Protein AF-A0A842LGU6-F1 (afdb_monomer_lite)

Radius of gyration: 19.56 Å; chains: 1; bounding box: 52×33×49 Å

pLDDT: mean 95.0, std 6.04, range [55.81, 98.81]

Foldseek 3Di:
DDPVVCVVPDDWPFPAAAEADCDPTFFPQQVCLQQQQQLVLLCVLQVVVQPSVQSSVLSCCCQPPDPNHPPQPLVSSLCCQPPRQVPDPSCVVVVPRGDDLPLSNVCCVPVVPQSDLVSLVVQLVVPPDPSSNVSSVSVSVSVVSSVVRCVVPVPDTGTPPCPVVVVVVCVVHYHYD

Secondary structure (DSSP, 8-state):
--HHHHHHT---SSS-EE---TBTTTBS-HHHIIIIIIHHHHHHHTT-GGGHHHHHHHHHIIIIISTTTT--HHHHHHHIIIIIHHH-HHHHHHT------HHHHHHHHH-TTT-SHHHHHHHHHT-SSHHHHHHHHHHHHHHHHHHHHHHHH--SPPBPTTHHHHHHHHTTTSEE-

Structure (mmCIF, N/CA/C/O backbone):
data_AF-A0A842LGU6-F1
#
_entry.id   AF-A0A842LGU6-F1
#
loop_
_atom_site.group_PDB
_atom_site.id
_atom_site.type_symbol
_atom_site.label_atom_id
_atom_site.label_alt_id
_atom_site.label_comp_id
_atom_site.label_asym_id
_atom_site.label_entity_id
_atom_site.label_seq_id
_atom_site.pdbx_PDB_ins_code
_atom_site.Cartn_x
_atom_site.Cartn_y
_atom_site.Cartn_z
_atom_site.occupancy
_atom_site.B_iso_or_equiv
_atom_site.auth_seq_id
_atom_site.auth_comp_id
_atom_site.auth_asym_id
_atom_site.auth_atom_id
_atom_site.pdbx_PDB_model_num
ATOM 1 N N . MET A 1 1 ? 27.628 12.081 2.783 1.00 55.81 1 MET A N 1
ATOM 2 C CA . MET A 1 1 ? 26.909 12.924 1.812 1.00 55.81 1 MET A CA 1
ATOM 3 C C . MET A 1 1 ? 25.435 12.542 1.810 1.00 55.81 1 MET A C 1
ATOM 5 O O . MET A 1 1 ? 25.122 11.377 1.562 1.00 55.81 1 MET A O 1
ATOM 9 N N . GLY A 1 2 ? 24.547 13.467 2.176 1.00 74.12 2 GLY A N 1
ATOM 10 C CA . GLY A 1 2 ? 23.098 13.210 2.233 1.00 74.12 2 GLY A CA 1
ATOM 11 C C . GLY A 1 2 ? 22.467 13.077 0.838 1.00 74.12 2 GLY A C 1
ATOM 12 O O . GLY A 1 2 ? 23.053 13.516 -0.148 1.00 74.12 2 GLY A O 1
ATOM 13 N N . ARG A 1 3 ? 21.258 12.496 0.724 1.00 73.81 3 ARG A N 1
ATOM 14 C CA . ARG A 1 3 ? 20.539 12.409 -0.574 1.00 73.81 3 ARG A CA 1
ATOM 15 C C . ARG A 1 3 ? 20.312 13.790 -1.203 1.00 73.81 3 ARG A C 1
ATOM 17 O O . ARG A 1 3 ? 20.474 13.935 -2.405 1.00 73.81 3 ARG A O 1
ATOM 24 N N . LYS A 1 4 ? 19.994 14.792 -0.376 1.00 79.94 4 LYS A N 1
ATOM 25 C CA . LYS A 1 4 ? 19.795 16.188 -0.792 1.00 79.94 4 LYS A CA 1
ATOM 26 C C . LYS A 1 4 ? 21.073 16.798 -1.378 1.00 79.94 4 LYS A C 1
ATOM 28 O O . LYS A 1 4 ? 21.062 17.290 -2.494 1.00 79.94 4 LYS A O 1
ATOM 33 N N . GLU A 1 5 ? 22.185 16.640 -0.674 1.00 81.81 5 GLU A N 1
ATOM 34 C CA . GLU A 1 5 ? 23.498 17.148 -1.081 1.00 81.81 5 GLU A CA 1
ATOM 35 C C . GLU A 1 5 ? 24.000 16.513 -2.395 1.00 81.81 5 GLU A C 1
ATOM 37 O O . GLU A 1 5 ? 24.662 17.171 -3.193 1.00 81.81 5 GLU A O 1
ATOM 42 N N . LYS A 1 6 ? 23.664 15.240 -2.660 1.00 82.00 6 LYS A N 1
ATOM 43 C CA . LYS A 1 6 ? 23.961 14.588 -3.950 1.00 82.00 6 LYS A CA 1
ATOM 44 C C . LYS A 1 6 ? 23.179 15.194 -5.118 1.00 82.00 6 LYS A C 1
ATOM 46 O O . LYS A 1 6 ? 23.727 15.271 -6.210 1.00 82.00 6 LYS A O 1
ATOM 51 N N . LEU A 1 7 ? 21.926 15.592 -4.892 1.00 82.19 7 LEU A N 1
ATOM 52 C CA . LEU A 1 7 ? 21.090 16.235 -5.910 1.00 82.19 7 LEU A CA 1
ATOM 53 C C . LEU A 1 7 ? 21.521 17.685 -6.150 1.00 82.19 7 LEU A C 1
ATOM 55 O O . LEU A 1 7 ? 21.634 18.098 -7.295 1.00 82.19 7 LEU A O 1
ATOM 59 N N . GLU A 1 8 ? 21.820 18.436 -5.088 1.00 87.19 8 GLU A N 1
ATOM 60 C CA . GLU A 1 8 ? 22.282 19.831 -5.187 1.00 87.19 8 GLU A CA 1
ATOM 61 C C . GLU A 1 8 ? 23.610 19.956 -5.945 1.00 87.19 8 GLU A C 1
ATOM 63 O O . GLU A 1 8 ? 23.825 20.921 -6.671 1.00 87.19 8 GLU A O 1
ATOM 68 N N . ASN A 1 9 ? 24.486 18.959 -5.810 1.00 90.31 9 ASN A N 1
ATOM 69 C CA . ASN A 1 9 ? 25.772 18.913 -6.503 1.00 90.31 9 ASN A CA 1
ATOM 70 C C . ASN A 1 9 ? 25.730 18.121 -7.819 1.00 90.31 9 ASN A C 1
ATOM 72 O O . ASN A 1 9 ? 26.782 17.898 -8.427 1.00 90.31 9 ASN A O 1
ATOM 76 N N . PHE A 1 10 ? 24.552 17.662 -8.253 1.00 89.56 10 PHE A N 1
ATOM 77 C CA . PHE A 1 10 ? 24.427 16.909 -9.492 1.00 89.56 10 PHE A CA 1
ATOM 78 C C . PHE A 1 10 ? 24.771 17.809 -10.682 1.00 89.56 10 PHE A C 1
ATOM 80 O O . PHE A 1 10 ? 24.170 18.864 -10.879 1.00 89.56 10 PHE A O 1
ATOM 87 N N . ARG A 1 11 ? 25.756 17.391 -11.479 1.00 92.69 11 ARG A N 1
ATOM 88 C CA . ARG A 1 11 ? 26.131 18.064 -12.725 1.00 92.69 11 ARG A CA 1
ATOM 89 C C . ARG A 1 11 ? 25.624 17.224 -13.895 1.00 92.69 11 ARG A C 1
ATOM 91 O O . ARG A 1 11 ? 26.161 16.128 -14.074 1.00 92.69 11 ARG A O 1
ATOM 98 N N . PRO A 1 12 ? 24.629 17.710 -14.659 1.00 93.62 12 PRO A N 1
ATOM 99 C CA . PRO A 1 12 ? 24.136 17.004 -15.833 1.00 93.62 12 PRO A CA 1
ATOM 100 C C . PRO A 1 12 ? 25.265 16.744 -16.832 1.00 93.62 12 PRO A C 1
ATOM 102 O O . PRO A 1 12 ? 26.108 17.614 -17.063 1.00 93.62 12 PRO A O 1
ATOM 105 N N . LYS A 1 13 ? 25.289 15.542 -17.404 1.00 94.94 13 LYS A N 1
ATOM 106 C CA . LYS A 1 13 ? 26.174 15.167 -18.517 1.00 94.94 13 LYS A CA 1
ATOM 107 C C . LYS A 1 13 ? 25.448 15.211 -19.856 1.00 94.94 13 LYS A C 1
ATOM 109 O O . LYS A 1 13 ? 26.109 15.243 -20.890 1.00 94.94 13 LYS A O 1
ATOM 114 N N . HIS A 1 14 ? 24.120 15.206 -19.821 1.00 96.38 14 HIS A N 1
ATOM 115 C CA . HIS A 1 14 ? 23.259 15.216 -20.991 1.00 96.38 14 HIS A CA 1
ATOM 116 C C . HIS A 1 14 ? 22.188 16.302 -20.863 1.00 96.38 14 HIS A C 1
ATOM 118 O O . HIS A 1 14 ? 21.909 16.796 -19.770 1.00 96.38 14 HIS A O 1
ATOM 124 N N . ASP A 1 15 ? 21.545 16.624 -21.984 1.00 95.56 15 ASP A N 1
ATOM 125 C CA . ASP A 1 15 ? 20.435 17.585 -22.028 1.00 95.56 15 ASP A CA 1
ATOM 126 C C . ASP A 1 15 ? 19.156 17.041 -21.368 1.00 95.56 15 ASP A C 1
ATOM 128 O O . ASP A 1 15 ? 18.236 17.797 -21.050 1.00 95.56 15 ASP A O 1
ATOM 132 N N . PHE A 1 16 ? 19.094 15.724 -21.151 1.00 95.50 16 PHE A N 1
ATOM 133 C CA . PHE A 1 16 ? 17.939 15.032 -20.597 1.00 95.50 16 PHE A CA 1
ATOM 134 C C . PHE A 1 16 ? 18.291 14.298 -19.301 1.00 95.50 16 PHE A C 1
ATOM 136 O O . PHE A 1 16 ? 19.341 13.666 -19.188 1.00 95.50 16 PHE A O 1
ATOM 143 N N . LEU A 1 17 ? 17.355 14.331 -18.350 1.00 93.56 17 LEU A N 1
ATOM 144 C CA . LEU A 1 17 ? 17.351 13.518 -17.135 1.00 93.56 17 LEU A CA 1
ATOM 145 C C . LEU A 1 17 ? 16.137 12.588 -17.179 1.00 93.56 17 LEU A C 1
ATOM 147 O O . LEU A 1 17 ? 15.007 13.055 -17.336 1.00 93.56 17 LEU A O 1
ATOM 151 N N . VAL A 1 18 ? 16.361 11.288 -17.004 1.00 94.31 18 VAL A N 1
ATOM 152 C CA . VAL A 1 18 ? 15.297 10.286 -16.918 1.00 94.31 18 VAL A CA 1
ATOM 153 C C . VAL A 1 18 ? 15.346 9.609 -15.555 1.00 94.31 18 VAL A C 1
ATOM 155 O O . VAL A 1 18 ? 16.309 8.923 -15.222 1.00 94.31 18 VAL A O 1
ATOM 158 N N . CYS A 1 19 ? 14.280 9.792 -14.779 1.00 92.44 19 CYS A N 1
ATOM 159 C CA . CYS A 1 19 ? 14.095 9.146 -13.483 1.00 92.44 19 CYS A CA 1
ATOM 160 C C . CYS A 1 19 ? 13.214 7.909 -13.659 1.00 92.44 19 CYS A C 1
ATOM 162 O O . CYS A 1 19 ? 12.083 8.022 -14.142 1.00 92.44 19 CYS A O 1
ATOM 164 N N . ILE A 1 20 ? 13.718 6.745 -13.264 1.00 91.75 20 ILE A N 1
ATOM 165 C CA . ILE A 1 20 ? 13.060 5.461 -13.489 1.00 91.75 20 ILE A CA 1
ATOM 166 C C . ILE A 1 20 ? 12.608 4.888 -12.152 1.00 91.75 20 ILE A C 1
ATOM 168 O O . ILE A 1 20 ? 13.406 4.641 -11.249 1.00 91.75 20 ILE A O 1
ATOM 172 N N . ASP A 1 21 ? 11.305 4.646 -12.026 1.00 90.44 21 ASP A N 1
ATOM 173 C CA . ASP A 1 21 ? 10.797 3.896 -10.884 1.00 90.44 21 ASP A CA 1
ATOM 174 C C . ASP A 1 21 ? 11.174 2.412 -11.003 1.00 90.44 21 ASP A C 1
ATOM 176 O O . ASP A 1 21 ? 11.272 1.840 -12.087 1.00 90.44 21 ASP A O 1
ATOM 180 N N . SER A 1 22 ? 11.378 1.761 -9.868 1.00 89.50 22 SER A N 1
ATOM 181 C CA . SER A 1 22 ? 11.781 0.357 -9.835 1.00 89.50 22 SER A CA 1
ATOM 182 C C . SER A 1 22 ? 10.587 -0.587 -10.000 1.00 89.50 22 SER A C 1
ATOM 184 O O . SER A 1 22 ? 10.588 -1.464 -10.868 1.00 89.50 22 SER A O 1
ATOM 186 N N . ASP A 1 23 ? 9.548 -0.416 -9.186 1.00 89.12 23 ASP A N 1
ATOM 187 C CA . ASP A 1 23 ? 8.445 -1.363 -9.077 1.00 89.12 23 ASP A CA 1
ATOM 188 C C . ASP A 1 23 ? 7.422 -1.180 -10.202 1.00 89.12 23 ASP A C 1
ATOM 190 O O . ASP A 1 23 ? 6.804 -0.133 -10.356 1.00 89.12 23 ASP A O 1
ATOM 194 N N . GLY A 1 24 ? 7.189 -2.226 -10.993 1.00 86.75 24 GLY A N 1
ATOM 195 C CA . GLY A 1 24 ? 6.240 -2.169 -12.105 1.00 86.75 24 GLY A CA 1
ATOM 196 C C . GLY A 1 24 ? 6.710 -1.327 -13.296 1.00 86.75 24 GLY A C 1
ATOM 197 O O . GLY A 1 24 ? 5.909 -1.102 -14.202 1.00 86.75 24 GLY A O 1
ATOM 198 N N . CYS A 1 25 ? 7.973 -0.888 -13.304 1.00 90.38 25 CYS A N 1
ATOM 199 C CA . CYS A 1 25 ? 8.632 -0.260 -14.450 1.00 90.38 25 CYS A CA 1
ATOM 200 C C . CYS A 1 25 ? 9.930 -1.000 -14.812 1.00 90.38 25 CYS A C 1
ATOM 202 O O . CYS A 1 25 ? 10.064 -1.456 -15.944 1.00 90.38 25 CYS A O 1
ATOM 204 N N . VAL A 1 26 ? 10.828 -1.227 -13.846 1.00 93.75 26 VAL A N 1
ATOM 205 C CA . VAL A 1 26 ? 12.019 -2.079 -14.034 1.00 93.75 26 VAL A CA 1
ATOM 206 C C . VAL A 1 26 ? 11.709 -3.531 -13.700 1.00 93.75 26 VAL A C 1
ATOM 208 O O . VAL A 1 26 ? 12.088 -4.417 -14.457 1.00 93.75 26 VAL A O 1
ATOM 211 N N . PHE A 1 27 ? 11.014 -3.789 -12.591 1.00 94.56 27 PHE A N 1
ATOM 212 C CA . PHE A 1 27 ? 10.772 -5.139 -12.078 1.00 94.56 27 PHE A CA 1
ATOM 213 C C . PHE A 1 27 ? 9.283 -5.489 -12.032 1.00 94.56 27 PHE A C 1
ATOM 215 O O . PHE A 1 27 ? 8.458 -4.659 -11.641 1.00 94.56 27 PHE A O 1
ATOM 222 N N . ASP A 1 28 ? 8.940 -6.748 -12.320 1.00 92.62 28 ASP A N 1
ATOM 223 C CA . ASP A 1 28 ? 7.567 -7.264 -12.199 1.00 92.62 28 ASP A CA 1
ATOM 224 C C . ASP A 1 28 ? 7.200 -7.631 -10.749 1.00 92.62 28 ASP A C 1
ATOM 226 O O . ASP A 1 28 ? 6.891 -8.767 -10.390 1.00 92.62 28 ASP A O 1
ATOM 230 N N . THR A 1 29 ? 7.313 -6.656 -9.853 1.00 94.12 29 THR A N 1
ATOM 231 C CA . THR A 1 29 ? 7.136 -6.844 -8.404 1.00 94.12 29 THR A CA 1
ATOM 232 C C . THR A 1 29 ? 5.731 -6.489 -7.929 1.00 94.12 29 THR A C 1
ATOM 234 O O . THR A 1 29 ? 5.330 -6.888 -6.834 1.00 94.12 29 THR A O 1
ATOM 237 N N . MET A 1 30 ? 4.961 -5.736 -8.717 1.00 93.81 30 MET A N 1
ATOM 238 C CA . MET A 1 30 ? 3.692 -5.165 -8.258 1.00 93.81 30 MET A CA 1
ATOM 239 C C . MET A 1 30 ? 2.629 -6.233 -8.000 1.00 93.81 30 MET A C 1
ATOM 241 O O . MET A 1 30 ? 1.959 -6.184 -6.967 1.00 93.81 30 MET A O 1
ATOM 245 N N . GLY A 1 31 ? 2.507 -7.223 -8.888 1.00 94.44 31 GLY A N 1
ATOM 246 C CA . GLY A 1 31 ? 1.528 -8.303 -8.741 1.00 94.44 31 GLY A CA 1
ATOM 247 C C . GLY A 1 31 ? 1.728 -9.089 -7.443 1.00 94.44 31 GLY A C 1
ATOM 248 O O . GLY A 1 31 ? 0.820 -9.174 -6.616 1.00 94.44 31 GLY A O 1
ATOM 249 N N . ILE A 1 32 ? 2.941 -9.605 -7.230 1.00 96.25 32 ILE A N 1
ATOM 250 C CA . ILE A 1 32 ? 3.283 -10.396 -6.039 1.00 96.25 32 ILE A CA 1
ATOM 251 C C . ILE A 1 32 ? 3.218 -9.573 -4.749 1.00 96.25 32 ILE A C 1
ATOM 253 O O . ILE A 1 32 ? 2.680 -10.050 -3.752 1.00 96.25 32 ILE A O 1
ATOM 257 N N . LYS A 1 33 ? 3.679 -8.311 -4.755 1.00 96.44 33 LYS A N 1
ATOM 258 C CA . LYS A 1 33 ? 3.559 -7.422 -3.590 1.00 96.44 33 LYS A CA 1
ATOM 259 C C . LYS A 1 33 ? 2.102 -7.310 -3.163 1.00 96.44 33 LYS A C 1
ATOM 261 O O . LYS A 1 33 ? 1.782 -7.531 -1.995 1.00 96.44 33 LYS A O 1
ATOM 266 N N . GLN A 1 34 ? 1.205 -6.996 -4.095 1.00 96.75 34 GLN A N 1
ATOM 267 C CA . GLN A 1 34 ? -0.199 -6.788 -3.753 1.00 96.75 34 GLN A CA 1
ATOM 268 C C . GLN A 1 34 ? -0.884 -8.085 -3.316 1.00 96.75 34 GLN A C 1
ATOM 270 O O . GLN A 1 34 ? -1.554 -8.088 -2.281 1.00 96.75 34 GLN A O 1
ATOM 275 N N . ARG A 1 35 ? -0.686 -9.190 -4.043 1.00 97.38 35 ARG A N 1
ATOM 276 C CA . ARG A 1 35 ? -1.386 -10.461 -3.791 1.00 97.38 35 ARG A CA 1
ATOM 277 C C . ARG A 1 35 ? -0.878 -11.211 -2.563 1.00 97.38 35 ARG A C 1
ATOM 279 O O . ARG A 1 35 ? -1.700 -11.722 -1.805 1.00 97.38 35 ARG A O 1
ATOM 286 N N . GLU A 1 36 ? 0.433 -11.197 -2.327 1.00 97.81 36 GLU A N 1
ATOM 287 C CA . GLU A 1 36 ? 1.073 -12.014 -1.287 1.00 97.81 36 GLU A CA 1
ATOM 288 C C . GLU A 1 36 ? 1.479 -11.216 -0.042 1.00 97.81 36 GLU A C 1
ATOM 290 O O . GLU A 1 36 ? 1.605 -11.783 1.040 1.00 97.81 36 GLU A O 1
ATOM 295 N N . CYS A 1 37 ? 1.652 -9.893 -0.153 1.00 98.19 37 CYS A N 1
ATOM 296 C CA . CYS A 1 37 ? 2.060 -9.059 0.982 1.00 98.19 37 CYS A CA 1
ATOM 297 C C . CYS A 1 37 ? 0.922 -8.146 1.447 1.00 98.19 37 CYS A C 1
ATOM 299 O O . CYS A 1 37 ? 0.464 -8.247 2.580 1.00 98.19 37 CYS A O 1
ATOM 301 N N . PHE A 1 38 ? 0.421 -7.250 0.598 1.00 98.12 38 PHE A N 1
ATOM 302 C CA . PHE A 1 38 ? -0.550 -6.255 1.061 1.00 98.12 38 PHE A CA 1
ATOM 303 C C . PHE A 1 38 ? -1.918 -6.864 1.383 1.00 98.12 38 PHE A C 1
ATOM 305 O O . PHE A 1 38 ? -2.488 -6.584 2.439 1.00 98.12 38 PHE A O 1
ATOM 312 N N . THR A 1 39 ? -2.452 -7.686 0.480 1.00 98.44 39 THR A N 1
ATOM 313 C CA . THR A 1 39 ? -3.817 -8.210 0.594 1.00 98.44 39 THR A CA 1
ATOM 314 C C . THR A 1 39 ? -4.002 -9.162 1.779 1.00 98.44 39 THR A C 1
ATOM 316 O O . THR A 1 39 ? -4.943 -8.949 2.549 1.00 98.44 39 THR A O 1
ATOM 319 N N . PRO A 1 40 ? -3.135 -10.172 2.004 1.00 98.56 40 PRO A N 1
ATOM 320 C CA . PRO A 1 40 ? -3.326 -11.114 3.105 1.00 98.56 40 PRO A CA 1
ATOM 321 C C . PRO A 1 40 ? -3.227 -10.421 4.465 1.00 98.56 40 PRO A C 1
ATOM 323 O O . PRO A 1 40 ? -4.050 -10.671 5.344 1.00 98.56 40 PRO A O 1
ATOM 326 N N . TRP A 1 41 ? -2.281 -9.488 4.618 1.00 98.69 41 TRP A N 1
ATOM 327 C CA . TRP A 1 41 ? -2.108 -8.756 5.871 1.00 98.69 41 TRP A CA 1
ATOM 328 C C . TRP A 1 41 ? -3.190 -7.703 6.102 1.00 98.69 41 TRP A C 1
ATOM 330 O O . TRP A 1 41 ? -3.583 -7.505 7.247 1.00 98.69 41 TRP A O 1
ATOM 340 N N . MET A 1 42 ? -3.750 -7.095 5.051 1.00 98.75 42 MET A N 1
ATOM 341 C CA . MET A 1 42 ? -4.964 -6.281 5.190 1.00 98.75 42 MET A CA 1
ATOM 342 C C . MET A 1 42 ? -6.134 -7.137 5.698 1.00 98.75 42 MET A C 1
ATOM 344 O O . MET A 1 42 ? -6.823 -6.756 6.638 1.00 98.75 42 MET A O 1
ATOM 348 N N . ILE A 1 43 ? -6.339 -8.326 5.125 1.00 98.81 43 ILE A N 1
ATOM 349 C CA . ILE A 1 43 ? -7.409 -9.225 5.574 1.00 98.81 43 ILE A CA 1
ATOM 350 C C . ILE A 1 43 ? -7.219 -9.622 7.040 1.00 98.81 43 ILE A C 1
ATOM 352 O O . ILE A 1 43 ? -8.183 -9.599 7.802 1.00 98.81 43 ILE A O 1
ATOM 356 N N . ALA A 1 44 ? -5.987 -9.955 7.430 1.00 98.75 44 ALA A N 1
ATOM 357 C CA . ALA A 1 44 ? -5.664 -10.392 8.780 1.00 98.75 44 ALA A CA 1
ATOM 358 C C . ALA A 1 44 ? -5.872 -9.291 9.832 1.00 98.75 44 ALA A C 1
ATOM 360 O O . ALA A 1 44 ? -6.569 -9.526 10.816 1.00 98.75 44 ALA A O 1
ATOM 361 N N . TYR A 1 45 ? -5.299 -8.102 9.618 1.00 98.75 45 TYR A N 1
ATOM 362 C CA . TYR A 1 45 ? -5.307 -7.025 10.615 1.00 98.75 45 TYR A CA 1
ATOM 363 C C . TYR A 1 45 ? -6.670 -6.347 10.754 1.00 98.75 45 TYR A C 1
ATOM 365 O O . TYR A 1 45 ? -7.043 -5.948 11.851 1.00 98.75 45 TYR A O 1
ATOM 373 N N . PHE A 1 46 ? -7.443 -6.250 9.672 1.00 98.69 46 PHE A N 1
ATOM 374 C CA . PHE A 1 46 ? -8.746 -5.581 9.694 1.00 98.69 46 PHE A CA 1
ATOM 375 C C . PHE A 1 46 ? -9.921 -6.562 9.818 1.00 98.69 46 PHE A C 1
ATOM 377 O O . PHE A 1 46 ? -11.059 -6.190 9.561 1.00 98.69 46 PHE A O 1
ATOM 384 N N . GLY A 1 47 ? -9.681 -7.825 10.187 1.00 98.38 47 GLY A N 1
ATOM 385 C CA . GLY A 1 47 ? -10.767 -8.778 10.447 1.00 98.38 47 GLY A CA 1
ATOM 386 C C . GLY A 1 47 ? -11.657 -9.062 9.226 1.00 98.38 47 GLY A C 1
ATOM 387 O O . GLY A 1 47 ? -12.862 -9.273 9.365 1.00 98.38 47 GLY A O 1
ATOM 388 N N . LEU A 1 48 ? -11.096 -9.025 8.011 1.00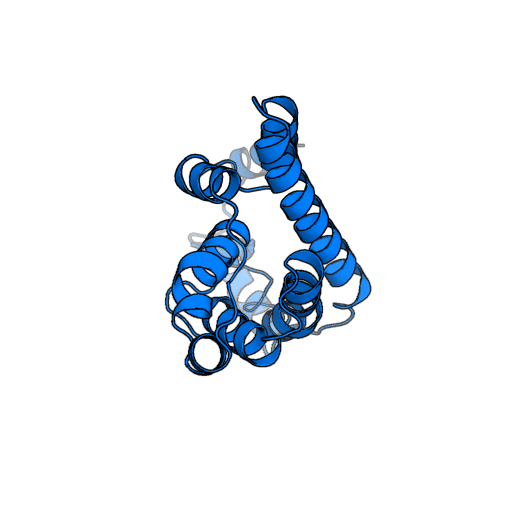 98.75 48 LEU A N 1
ATOM 389 C CA . LEU A 1 48 ? -11.869 -9.119 6.764 1.00 98.75 48 LEU A CA 1
ATOM 390 C C . LEU A 1 48 ? -12.062 -10.562 6.277 1.00 98.75 48 LEU A C 1
ATOM 392 O O . LEU A 1 48 ? -12.534 -10.773 5.161 1.00 98.75 48 LEU A O 1
ATOM 396 N N . GLN A 1 49 ? -11.708 -11.571 7.079 1.00 98.44 49 GLN A N 1
ATOM 397 C CA . GLN A 1 49 ? -11.820 -12.992 6.729 1.00 98.44 49 GLN A CA 1
ATOM 398 C C . GLN A 1 49 ? -13.231 -13.374 6.239 1.00 98.44 49 GLN A C 1
ATOM 400 O O . GLN A 1 49 ? -13.324 -14.045 5.206 1.00 98.44 49 GLN A O 1
ATOM 405 N N . PRO A 1 50 ? -14.336 -12.899 6.860 1.00 98.44 50 PRO A N 1
ATOM 406 C CA . PRO A 1 50 ? -15.689 -13.208 6.393 1.00 98.44 50 PRO A CA 1
ATOM 407 C C . PRO A 1 50 ? -16.015 -12.662 5.002 1.00 98.44 50 PRO A C 1
ATOM 409 O O . PRO A 1 50 ? -17.023 -13.050 4.421 1.00 98.44 50 PRO A O 1
ATOM 412 N N . VAL A 1 51 ? -15.198 -11.765 4.450 1.00 98.56 51 VAL A N 1
ATOM 413 C CA . VAL A 1 51 ? -15.350 -11.189 3.107 1.00 98.56 51 VAL A CA 1
ATOM 414 C C . VAL A 1 51 ? -14.023 -11.207 2.340 1.00 98.56 51 VAL A C 1
ATOM 416 O O . VAL A 1 51 ? -13.803 -10.379 1.461 1.00 98.56 51 VAL A O 1
ATOM 419 N N . ALA A 1 52 ? -13.144 -12.174 2.638 1.00 98.56 52 ALA A N 1
ATOM 420 C CA . ALA A 1 52 ? -11.776 -12.223 2.116 1.00 98.56 52 ALA A CA 1
ATOM 421 C C . ALA A 1 52 ? -11.701 -12.155 0.583 1.00 98.56 52 ALA A C 1
ATOM 423 O O . ALA A 1 52 ? -10.815 -11.497 0.047 1.00 98.56 52 ALA A O 1
ATOM 424 N N . GLN A 1 53 ? -12.638 -12.793 -0.125 1.00 98.50 53 GLN A N 1
ATOM 425 C CA . GLN A 1 53 ? -12.714 -12.708 -1.585 1.00 98.50 53 GLN A CA 1
ATOM 426 C C . GLN A 1 53 ? -12.949 -11.264 -2.058 1.00 98.50 53 GLN A C 1
ATOM 428 O O . GLN A 1 53 ? -12.168 -10.752 -2.851 1.00 98.50 53 GLN A O 1
ATOM 433 N N . ALA A 1 54 ? -13.959 -10.584 -1.509 1.00 98.69 54 ALA A N 1
ATOM 434 C CA . ALA A 1 54 ? -14.241 -9.187 -1.839 1.00 98.69 54 ALA A CA 1
ATOM 435 C C . ALA A 1 54 ? -13.068 -8.270 -1.465 1.00 98.69 54 ALA A C 1
ATOM 437 O O . ALA A 1 54 ? -12.713 -7.370 -2.216 1.00 98.69 54 ALA A O 1
ATOM 438 N N . ALA A 1 55 ? -12.418 -8.523 -0.325 1.00 98.62 55 ALA A N 1
ATOM 439 C CA . ALA A 1 55 ? -11.234 -7.776 0.084 1.00 98.62 55 ALA A CA 1
ATOM 440 C C . ALA A 1 55 ? -10.074 -7.930 -0.918 1.00 98.62 55 ALA A C 1
ATOM 442 O O . ALA A 1 55 ? -9.401 -6.940 -1.208 1.00 98.62 55 ALA A O 1
ATOM 443 N N . ARG A 1 56 ? -9.866 -9.132 -1.482 1.00 98.62 56 ARG A N 1
ATOM 444 C CA . ARG A 1 56 ? -8.882 -9.374 -2.555 1.00 98.62 56 ARG A CA 1
ATOM 445 C C . ARG A 1 56 ? -9.235 -8.605 -3.822 1.00 98.62 56 ARG A C 1
ATOM 447 O O . ARG A 1 56 ? -8.394 -7.864 -4.318 1.00 98.62 56 ARG A O 1
ATOM 454 N N . GLU A 1 57 ? -10.478 -8.718 -4.281 1.00 98.50 57 GLU A N 1
ATOM 455 C CA . GLU A 1 57 ? -10.976 -8.041 -5.485 1.00 98.50 57 GLU A CA 1
ATOM 456 C C . GLU A 1 57 ? -10.854 -6.510 -5.362 1.00 98.50 57 GLU A C 1
ATOM 458 O O . GLU A 1 57 ? -10.314 -5.852 -6.251 1.00 98.50 57 GLU A O 1
ATOM 463 N N . CYS A 1 58 ? -11.263 -5.931 -4.226 1.00 98.44 58 CYS A N 1
ATOM 464 C CA . CYS A 1 58 ? -11.134 -4.495 -3.973 1.00 98.44 58 CYS A CA 1
ATOM 465 C C . CYS A 1 58 ? -9.672 -4.035 -3.926 1.00 98.44 58 CYS A C 1
ATOM 467 O O . CYS A 1 58 ? -9.357 -2.973 -4.467 1.00 98.44 58 CYS A O 1
ATOM 469 N N . LYS A 1 59 ? -8.785 -4.806 -3.282 1.00 97.81 59 LYS A N 1
ATOM 470 C CA . LYS A 1 59 ? -7.363 -4.462 -3.152 1.00 97.81 59 LYS A CA 1
ATOM 471 C C . LYS A 1 59 ? -6.644 -4.530 -4.496 1.00 97.81 59 LYS A C 1
ATOM 473 O O . LYS A 1 59 ? -5.945 -3.595 -4.870 1.00 97.81 59 LYS A O 1
ATOM 478 N N . GLU A 1 60 ? -6.876 -5.595 -5.252 1.00 96.69 60 GLU A N 1
ATOM 479 C CA . GLU A 1 60 ? -6.317 -5.771 -6.589 1.00 96.69 60 GLU A CA 1
ATOM 480 C C . GLU A 1 60 ? -6.837 -4.706 -7.566 1.00 96.69 60 GLU A C 1
ATOM 482 O O . GLU A 1 60 ? -6.045 -4.079 -8.269 1.00 96.69 60 GLU A O 1
ATOM 487 N N . PHE A 1 61 ? -8.138 -4.394 -7.545 1.00 97.94 61 PHE A N 1
ATOM 488 C CA . PHE A 1 61 ? -8.673 -3.283 -8.332 1.00 97.94 61 PHE A CA 1
ATOM 489 C C . PHE A 1 61 ? -8.016 -1.951 -7.958 1.00 97.94 61 PHE A C 1
ATOM 491 O O . PHE A 1 61 ? -7.532 -1.239 -8.837 1.00 97.94 61 PHE A O 1
ATOM 498 N N . ALA A 1 62 ? -7.970 -1.606 -6.669 1.00 97.25 62 ALA A N 1
ATOM 499 C CA . ALA A 1 62 ? -7.461 -0.314 -6.226 1.00 97.25 62 ALA A CA 1
ATOM 500 C C . ALA A 1 62 ? -5.985 -0.104 -6.600 1.00 97.25 62 ALA A C 1
ATOM 502 O O . ALA A 1 62 ? -5.651 0.943 -7.159 1.00 97.25 62 ALA A O 1
ATOM 503 N N . ASP A 1 63 ? -5.130 -1.097 -6.342 1.00 95.56 63 ASP A N 1
ATOM 504 C CA . ASP A 1 63 ? -3.679 -0.973 -6.499 1.00 95.56 63 ASP A CA 1
ATOM 505 C C . ASP A 1 63 ? -3.151 -1.344 -7.890 1.00 95.56 63 ASP A C 1
ATOM 507 O O . ASP A 1 63 ? -2.053 -0.908 -8.234 1.00 95.56 63 ASP A O 1
ATOM 511 N N . LEU A 1 64 ? -3.877 -2.135 -8.690 1.00 94.31 64 LEU A N 1
ATOM 512 C CA . LEU A 1 64 ? -3.374 -2.630 -9.981 1.00 94.31 64 LEU A CA 1
ATOM 513 C C . LEU A 1 64 ? -4.209 -2.200 -11.190 1.00 94.31 64 LEU A C 1
ATOM 515 O O . LEU A 1 64 ? -3.638 -2.034 -12.266 1.00 94.31 64 LEU A O 1
ATOM 519 N N . PHE A 1 65 ? -5.518 -1.975 -11.039 1.00 95.44 65 PHE A N 1
ATOM 520 C CA . PHE A 1 65 ? -6.416 -1.829 -12.198 1.00 95.44 65 PHE A CA 1
ATOM 521 C C . PHE A 1 65 ? -7.291 -0.570 -12.198 1.00 95.44 65 PHE A C 1
ATOM 523 O O . PHE A 1 65 ? -8.064 -0.354 -13.130 1.00 95.44 65 PHE A O 1
ATOM 530 N N . SER A 1 66 ? -7.183 0.284 -11.181 1.00 95.81 66 SER A N 1
ATOM 531 C CA . SER A 1 66 ? -7.958 1.522 -11.087 1.00 95.81 66 SER A CA 1
ATOM 532 C C . SER A 1 66 ? -7.146 2.755 -11.482 1.00 95.81 66 SER A C 1
ATOM 534 O O . SER A 1 66 ? -5.917 2.747 -11.487 1.00 95.81 66 SER A O 1
ATOM 536 N N . LYS A 1 67 ? -7.844 3.871 -11.731 1.00 94.62 67 LYS A N 1
ATOM 537 C CA . LYS A 1 67 ? -7.217 5.182 -11.980 1.00 94.62 67 LYS A CA 1
ATOM 538 C C . LYS A 1 67 ? -6.430 5.728 -10.782 1.00 94.62 67 LYS A C 1
ATOM 540 O O . LYS A 1 67 ? -5.678 6.677 -10.949 1.00 94.62 67 LYS A O 1
ATOM 545 N N . THR A 1 68 ? -6.602 5.152 -9.590 1.00 92.81 68 THR A N 1
ATOM 546 C CA . THR A 1 68 ? -5.836 5.519 -8.388 1.00 92.81 68 THR A CA 1
ATOM 547 C C . THR A 1 68 ? -4.690 4.541 -8.111 1.00 92.81 68 THR A C 1
ATOM 549 O O . THR A 1 68 ? -4.171 4.520 -6.994 1.00 92.81 68 THR A O 1
ATOM 552 N N . ARG A 1 69 ? -4.325 3.686 -9.077 1.00 91.88 69 ARG A N 1
ATOM 553 C CA . ARG A 1 69 ? -3.158 2.801 -8.973 1.00 91.88 69 ARG A CA 1
ATOM 554 C C . ARG A 1 69 ? -1.912 3.610 -8.601 1.00 91.88 69 ARG A C 1
ATOM 556 O O . ARG A 1 69 ? -1.697 4.695 -9.128 1.00 91.88 69 ARG A O 1
ATOM 563 N N . GLY A 1 70 ? -1.088 3.051 -7.715 1.00 88.12 70 GLY A N 1
ATOM 564 C CA . GLY A 1 70 ? 0.144 3.694 -7.246 1.00 88.12 70 GLY A CA 1
ATOM 565 C C . GLY A 1 70 ? -0.063 4.743 -6.148 1.00 88.12 70 GLY A C 1
ATOM 566 O O . GLY A 1 70 ? 0.912 5.326 -5.682 1.00 88.12 70 GLY A O 1
ATOM 567 N N . ALA A 1 71 ? -1.301 4.974 -5.694 1.00 9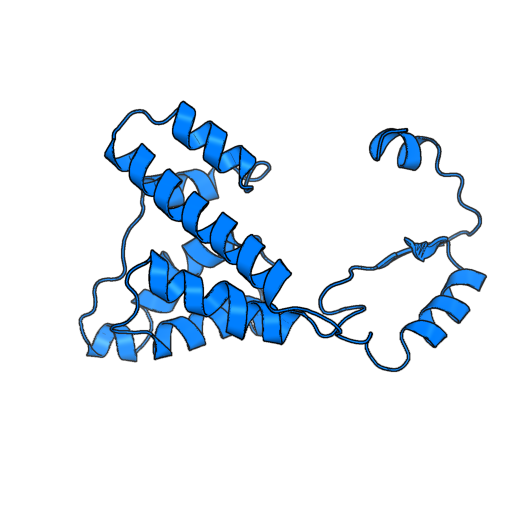3.31 71 ALA A N 1
ATOM 568 C CA . ALA A 1 71 ? -1.550 5.818 -4.532 1.00 93.31 71 ALA A CA 1
ATOM 569 C C . ALA A 1 71 ? -0.879 5.254 -3.267 1.00 93.31 71 ALA A C 1
ATOM 571 O O . ALA A 1 71 ? -0.668 4.046 -3.122 1.00 93.31 71 ALA A O 1
ATOM 572 N N . ASN A 1 72 ? -0.576 6.146 -2.319 1.00 95.06 72 ASN A N 1
ATOM 573 C CA . ASN A 1 72 ? -0.013 5.761 -1.029 1.00 95.06 72 ASN A CA 1
ATOM 574 C C . ASN A 1 72 ? -0.896 4.696 -0.348 1.00 95.06 72 ASN A C 1
ATOM 576 O O . ASN A 1 72 ? -2.124 4.804 -0.336 1.00 95.06 72 ASN A O 1
ATOM 580 N N . ARG A 1 73 ? -0.264 3.687 0.268 1.00 96.19 73 ARG A N 1
ATOM 581 C CA . ARG A 1 73 ? -0.953 2.554 0.911 1.00 96.19 73 ARG A CA 1
ATOM 582 C C . ARG A 1 73 ? -2.043 2.980 1.898 1.00 96.19 73 ARG A C 1
ATOM 584 O O . ARG A 1 73 ? -3.038 2.272 2.021 1.00 96.19 73 ARG A O 1
ATOM 591 N N . HIS A 1 74 ? -1.868 4.115 2.577 1.00 97.50 74 HIS A N 1
ATOM 592 C CA . HIS A 1 74 ? -2.818 4.636 3.552 1.00 97.50 74 HIS A CA 1
ATOM 593 C C . HIS A 1 74 ? -4.066 5.221 2.885 1.00 97.50 74 HIS A C 1
ATOM 595 O O . HIS A 1 74 ? -5.184 4.910 3.300 1.00 97.50 74 HIS A O 1
ATOM 601 N N . ILE A 1 75 ? -3.873 5.970 1.793 1.00 96.88 75 ILE A N 1
ATOM 602 C CA . ILE A 1 75 ? -4.951 6.480 0.931 1.00 96.88 75 ILE A CA 1
ATOM 603 C C . ILE A 1 75 ? -5.747 5.305 0.363 1.00 96.88 75 ILE A C 1
ATOM 605 O O . ILE A 1 75 ? -6.975 5.274 0.450 1.00 96.88 75 ILE A O 1
ATOM 609 N N . THR A 1 76 ? -5.046 4.302 -0.167 1.00 97.50 76 THR A N 1
ATOM 610 C CA . THR A 1 76 ? -5.680 3.122 -0.752 1.00 97.50 76 THR A CA 1
ATOM 611 C C . THR A 1 76 ? -6.434 2.297 0.288 1.00 97.50 76 THR A C 1
ATOM 613 O O . THR A 1 76 ? -7.563 1.887 0.031 1.00 97.50 76 THR A O 1
ATOM 616 N N . LEU A 1 77 ? -5.861 2.085 1.480 1.00 98.38 77 LEU A N 1
ATOM 617 C CA . LEU A 1 77 ? -6.536 1.374 2.568 1.00 98.38 77 LEU A CA 1
ATOM 618 C C . LEU A 1 77 ? -7.825 2.088 2.988 1.00 98.38 77 LEU A C 1
ATOM 620 O O . LEU A 1 77 ? -8.864 1.437 3.079 1.00 98.38 77 LEU A O 1
ATOM 624 N N . LYS A 1 78 ? -7.775 3.412 3.194 1.00 98.25 78 LYS A N 1
ATOM 625 C CA . LYS A 1 78 ? -8.965 4.211 3.510 1.00 98.25 78 LYS A CA 1
ATOM 626 C C . LYS A 1 78 ? -10.038 4.004 2.442 1.00 98.25 78 LYS A C 1
ATOM 628 O O . LYS A 1 78 ? -11.125 3.550 2.773 1.00 98.25 78 LYS A O 1
ATOM 633 N N . ARG A 1 79 ? -9.701 4.223 1.166 1.00 98.06 79 ARG A N 1
ATOM 634 C CA . ARG A 1 79 ? -10.622 4.040 0.031 1.00 98.06 79 ARG A CA 1
ATOM 635 C C . ARG A 1 79 ? -11.249 2.642 0.002 1.00 98.06 79 ARG A C 1
ATOM 637 O O . ARG A 1 79 ? -12.443 2.499 -0.257 1.00 98.06 79 ARG A O 1
ATOM 644 N N . ILE A 1 80 ? -10.469 1.596 0.270 1.00 98.56 80 ILE A N 1
ATOM 645 C CA . ILE A 1 80 ? -10.992 0.225 0.318 1.00 98.56 80 ILE A CA 1
ATOM 646 C C . ILE A 1 80 ? -12.025 0.075 1.437 1.00 98.56 80 ILE A C 1
ATOM 648 O O . ILE A 1 80 ? -13.106 -0.455 1.185 1.00 98.56 80 ILE A O 1
ATOM 652 N N . LEU A 1 81 ? -11.714 0.544 2.646 1.00 98.69 81 LEU A N 1
ATOM 653 C CA . LEU A 1 81 ? -12.582 0.381 3.814 1.00 98.69 81 LEU A CA 1
ATOM 654 C C . LEU A 1 81 ? -13.827 1.278 3.774 1.00 98.69 81 LEU A C 1
ATOM 656 O O . LEU A 1 81 ? -14.871 0.876 4.283 1.00 98.69 81 LEU A O 1
ATOM 660 N N . THR A 1 82 ? -13.747 2.461 3.160 1.00 98.44 82 THR A N 1
ATOM 661 C CA . THR A 1 82 ? -14.848 3.438 3.149 1.00 98.44 82 THR A CA 1
ATOM 662 C C . THR A 1 82 ? -15.711 3.380 1.891 1.00 98.44 82 THR A C 1
ATOM 664 O O . THR A 1 82 ? -16.891 3.712 1.960 1.00 98.44 82 THR A O 1
ATOM 667 N N . GLU A 1 83 ? -15.169 2.950 0.748 1.00 97.88 83 GLU A N 1
ATOM 668 C CA . GLU A 1 83 ? -15.873 3.020 -0.542 1.00 97.88 83 GLU A CA 1
ATOM 669 C C . GLU A 1 83 ? -16.040 1.646 -1.192 1.00 97.88 83 GLU A C 1
ATOM 671 O O . GLU A 1 83 ? -17.163 1.204 -1.453 1.00 97.88 83 GLU A O 1
ATOM 676 N N . LEU A 1 84 ? -14.932 0.950 -1.465 1.00 98.50 84 LEU A N 1
ATOM 677 C CA . LEU A 1 84 ? -14.958 -0.238 -2.324 1.00 98.50 84 LEU A CA 1
ATOM 678 C C . LEU A 1 84 ? -15.591 -1.438 -1.623 1.00 98.50 84 LEU A C 1
ATOM 680 O O . LEU A 1 84 ? -16.498 -2.069 -2.161 1.00 98.50 84 LEU A O 1
ATOM 684 N N . LEU A 1 85 ? -15.143 -1.741 -0.407 1.00 98.50 85 LEU A N 1
ATOM 685 C CA . LEU A 1 85 ? -15.611 -2.918 0.310 1.00 98.50 85 LEU A CA 1
ATOM 686 C C . LEU A 1 85 ? -17.078 -2.773 0.764 1.00 98.50 85 LEU A C 1
ATOM 688 O O . LEU A 1 85 ? -17.848 -3.700 0.514 1.00 98.50 85 LEU A O 1
ATOM 692 N N . PRO A 1 86 ? -17.537 -1.630 1.322 1.00 98.44 86 PRO A N 1
ATOM 693 C CA . PRO A 1 86 ? -18.951 -1.444 1.676 1.00 98.44 86 PRO A CA 1
ATOM 694 C C . PRO A 1 86 ? -19.917 -1.474 0.476 1.00 98.44 86 PRO A C 1
ATOM 696 O O . PRO A 1 86 ? -21.092 -1.832 0.614 1.00 98.44 86 PRO A O 1
ATOM 699 N N . SER A 1 87 ? -19.451 -1.090 -0.717 1.00 98.00 87 SER A N 1
ATOM 700 C CA . SER A 1 87 ? -20.255 -1.145 -1.946 1.00 98.00 87 SER A CA 1
ATOM 701 C C . SER A 1 87 ? -20.224 -2.511 -2.638 1.00 98.00 87 SER A C 1
ATOM 703 O O . SER A 1 87 ? -21.070 -2.774 -3.493 1.00 98.00 87 SER A O 1
ATOM 705 N N . HIS A 1 88 ? -19.321 -3.410 -2.233 1.00 98.62 88 HIS A N 1
ATOM 706 C CA . HIS A 1 88 ? -19.135 -4.698 -2.882 1.00 98.62 88 HIS A CA 1
ATOM 707 C C . HIS A 1 88 ? -20.374 -5.613 -2.752 1.00 98.62 88 HIS A C 1
ATOM 709 O O . HIS A 1 88 ? -20.851 -5.843 -1.632 1.00 98.62 88 HIS A O 1
ATOM 715 N N . PRO A 1 89 ? -20.875 -6.229 -3.846 1.00 98.31 89 PRO A N 1
ATOM 716 C CA . PRO A 1 89 ? -22.090 -7.052 -3.812 1.00 98.31 89 PRO A CA 1
ATOM 717 C C . PRO A 1 89 ? -22.039 -8.198 -2.794 1.00 98.31 89 PRO A C 1
ATOM 719 O O . PRO A 1 89 ? -23.008 -8.445 -2.077 1.00 98.31 89 PRO A O 1
ATOM 722 N N . LEU A 1 90 ? -20.891 -8.877 -2.681 1.00 97.81 90 LEU A N 1
ATOM 723 C CA . LEU A 1 90 ? -20.705 -9.977 -1.726 1.00 97.81 90 LEU A CA 1
ATOM 724 C C . LEU A 1 90 ? -20.752 -9.502 -0.266 1.00 97.81 90 LEU A C 1
ATOM 726 O O . LEU A 1 90 ? -21.289 -10.214 0.581 1.00 97.81 90 LEU A O 1
ATOM 730 N N . VAL A 1 91 ? -20.225 -8.309 0.022 1.00 98.50 91 VAL A N 1
ATOM 731 C CA . VAL A 1 91 ? -20.214 -7.724 1.372 1.00 98.50 91 VAL A CA 1
ATOM 732 C C . VAL A 1 91 ? -21.633 -7.337 1.773 1.00 98.50 91 VAL A C 1
ATOM 734 O O . VAL A 1 91 ? -22.098 -7.751 2.835 1.00 98.50 91 VAL A O 1
ATOM 737 N N . ARG A 1 92 ? -22.357 -6.650 0.876 1.00 98.19 92 ARG A N 1
ATOM 738 C CA . ARG A 1 92 ? -23.770 -6.287 1.068 1.00 98.19 92 ARG A CA 1
ATOM 739 C C . ARG A 1 92 ? -24.650 -7.513 1.289 1.00 98.19 92 ARG A C 1
ATOM 741 O O . ARG A 1 92 ? -25.399 -7.556 2.258 1.00 98.19 92 ARG A O 1
ATOM 748 N N . ARG A 1 93 ? -24.509 -8.541 0.445 1.00 97.62 93 ARG A N 1
ATOM 749 C CA . ARG A 1 93 ? -25.277 -9.792 0.557 1.00 97.62 93 ARG A CA 1
ATOM 750 C C . ARG A 1 93 ? -25.019 -10.532 1.872 1.00 97.62 93 ARG A C 1
ATOM 752 O O . ARG A 1 93 ? -25.925 -11.178 2.382 1.00 97.62 93 ARG A O 1
ATOM 759 N N . ARG A 1 94 ? -23.799 -10.459 2.415 1.00 96.94 94 ARG A N 1
ATOM 760 C CA . ARG A 1 94 ? -23.441 -11.077 3.704 1.00 96.94 94 ARG A CA 1
ATOM 761 C C . ARG A 1 94 ? -23.833 -10.232 4.919 1.00 96.94 94 ARG A C 1
ATOM 763 O O . ARG A 1 94 ? -23.675 -10.711 6.035 1.00 96.94 94 ARG A O 1
ATOM 770 N N . GLY A 1 95 ? -24.291 -8.991 4.731 1.00 97.75 95 GLY A N 1
ATOM 771 C CA . GLY A 1 95 ? -24.553 -8.067 5.837 1.00 97.75 95 GLY A CA 1
ATOM 772 C C . GLY A 1 95 ? -23.309 -7.768 6.684 1.00 97.75 95 GLY A C 1
ATOM 773 O O . GLY A 1 95 ? -23.432 -7.417 7.857 1.00 97.75 95 GLY A O 1
ATOM 774 N N . PHE A 1 96 ? -22.109 -7.944 6.120 1.00 98.31 96 PHE A N 1
ATOM 775 C CA . PHE A 1 96 ? -20.861 -7.753 6.852 1.00 98.31 96 PHE A CA 1
ATOM 776 C C . PHE A 1 96 ? -20.605 -6.261 7.078 1.00 98.31 96 PHE A C 1
ATOM 778 O O . PHE A 1 96 ? -20.628 -5.466 6.137 1.00 98.31 96 PHE A O 1
ATOM 785 N N . ARG A 1 97 ? -20.329 -5.883 8.329 1.00 98.06 97 ARG A N 1
ATOM 786 C CA . ARG A 1 97 ? -19.977 -4.508 8.693 1.00 98.06 97 ARG A CA 1
ATOM 787 C C . ARG A 1 97 ? -18.470 -4.325 8.573 1.00 98.06 97 ARG A C 1
ATOM 789 O O . ARG A 1 97 ? -17.714 -4.892 9.354 1.00 98.06 97 ARG A O 1
ATOM 796 N N . VAL A 1 98 ? -18.048 -3.534 7.590 1.00 98.38 98 VAL A N 1
ATOM 797 C CA . VAL A 1 98 ? -16.634 -3.197 7.387 1.00 98.38 98 VAL A CA 1
ATOM 798 C C . VAL A 1 98 ? -16.137 -2.342 8.564 1.00 98.38 98 VAL A C 1
ATOM 800 O O . VAL A 1 98 ? -16.832 -1.382 8.921 1.00 98.38 98 VAL A O 1
ATOM 803 N N . PRO A 1 99 ? -14.967 -2.654 9.163 1.00 98.00 99 PRO A N 1
ATOM 804 C CA . PRO A 1 99 ? -14.415 -1.881 10.271 1.00 98.00 99 PRO A CA 1
ATOM 805 C C . PRO A 1 99 ? -14.292 -0.400 9.933 1.00 98.00 99 PRO A C 1
ATOM 807 O O . PRO A 1 99 ? -13.911 -0.034 8.820 1.00 98.00 99 PRO A O 1
ATOM 810 N N . GLN A 1 100 ? -14.593 0.441 10.915 1.00 97.94 100 GLN A N 1
ATOM 811 C CA . GLN A 1 100 ? -14.442 1.885 10.817 1.00 97.94 100 GLN A CA 1
ATOM 812 C C . GLN A 1 100 ? -13.278 2.316 11.696 1.00 97.94 100 GLN A C 1
ATOM 814 O O . GLN A 1 100 ? -13.184 1.877 12.839 1.00 97.94 100 GLN A O 1
ATOM 819 N N . LEU A 1 101 ? -12.405 3.151 11.138 1.00 98.31 101 LEU A N 1
ATOM 820 C CA . LEU A 1 101 ? -11.280 3.753 11.840 1.00 98.31 101 LEU A CA 1
ATOM 821 C C . LEU A 1 101 ? -11.334 5.275 11.620 1.00 98.31 101 LEU A C 1
ATOM 823 O O . LEU A 1 101 ? -10.546 5.809 10.835 1.00 98.31 101 LEU A O 1
ATOM 827 N N . PRO A 1 102 ? -12.341 5.974 12.177 1.00 98.19 102 PRO A N 1
ATOM 828 C CA . PRO A 1 102 ? -12.580 7.389 11.901 1.00 98.19 102 PRO A CA 1
ATOM 829 C C . PRO A 1 102 ? -11.381 8.296 12.204 1.00 98.19 102 PRO A C 1
ATOM 831 O O . PRO A 1 102 ? -11.136 9.226 11.432 1.00 98.19 102 PRO A O 1
ATOM 834 N N . HIS A 1 103 ? -10.613 8.030 13.265 1.00 97.94 103 HIS A N 1
ATOM 835 C CA . HIS A 1 103 ? -9.439 8.839 13.604 1.00 97.94 103 HIS A CA 1
ATOM 836 C C . HIS A 1 103 ? -8.328 8.642 12.574 1.00 97.94 103 HIS A C 1
ATOM 838 O O . HIS A 1 103 ? -7.756 9.609 12.066 1.00 97.94 103 HIS A O 1
ATOM 844 N N . TYR A 1 104 ? -8.089 7.392 12.176 1.00 97.88 104 TYR A N 1
ATOM 845 C CA . TYR A 1 104 ? -7.167 7.088 11.088 1.00 97.88 104 TYR A CA 1
ATOM 846 C C . TYR A 1 104 ? -7.616 7.687 9.748 1.00 97.88 104 TYR A C 1
ATOM 848 O O . TYR A 1 104 ? -6.801 8.247 9.016 1.00 97.88 104 TYR A O 1
ATOM 856 N N . PHE A 1 105 ? -8.905 7.619 9.414 1.00 97.88 105 PHE A N 1
ATOM 857 C CA . PHE A 1 105 ? -9.421 8.173 8.162 1.00 97.88 105 PHE A CA 1
ATOM 858 C C . PHE A 1 105 ? -9.260 9.693 8.101 1.00 97.88 105 PHE A C 1
ATOM 860 O O . PHE A 1 105 ? -8.843 10.202 7.059 1.00 97.88 105 PHE A O 1
ATOM 867 N N . ALA A 1 106 ? -9.527 10.394 9.207 1.00 96.69 106 ALA A N 1
ATOM 868 C CA . ALA A 1 106 ? -9.295 11.831 9.323 1.00 96.69 106 ALA A CA 1
ATOM 869 C C . ALA A 1 106 ? -7.804 12.172 9.189 1.00 96.69 106 ALA A C 1
ATOM 871 O O . ALA A 1 106 ? -7.442 13.092 8.454 1.00 96.69 106 ALA A O 1
ATOM 872 N N . TRP A 1 107 ? -6.925 11.387 9.820 1.00 96.56 107 TRP A N 1
ATOM 873 C 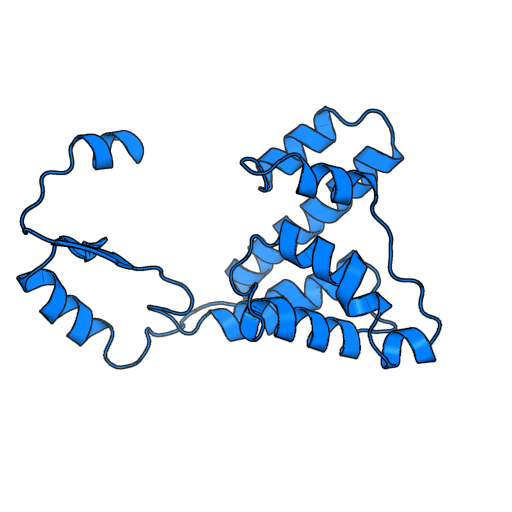CA . TRP A 1 107 ? -5.479 11.556 9.682 1.00 96.56 107 TRP A CA 1
ATOM 874 C C . TRP A 1 107 ? -5.018 11.420 8.224 1.00 96.56 107 TRP A C 1
ATOM 876 O O . TRP A 1 107 ? -4.269 12.266 7.743 1.00 96.56 107 TRP A O 1
ATOM 886 N N . VAL A 1 108 ? -5.522 10.430 7.476 1.00 96.62 108 VAL A N 1
ATOM 887 C CA . VAL A 1 108 ? -5.181 10.250 6.050 1.00 96.62 108 VAL A CA 1
ATOM 888 C C . VAL A 1 108 ? -5.590 11.451 5.187 1.00 96.62 108 VAL A C 1
ATOM 890 O O . VAL A 1 108 ? -4.910 11.762 4.211 1.00 96.62 108 VAL A O 1
ATOM 893 N N . GLU A 1 109 ? -6.689 12.134 5.517 1.00 94.31 109 GLU A N 1
ATOM 894 C CA . GLU A 1 109 ? -7.142 13.328 4.785 1.00 94.31 109 GLU A CA 1
ATOM 895 C C . GLU A 1 109 ? -6.298 14.571 5.085 1.00 94.31 109 GLU A C 1
ATOM 897 O O . GLU A 1 109 ? -6.084 15.404 4.199 1.00 94.31 109 GLU A O 1
ATOM 902 N N . GLN A 1 110 ? -5.823 14.695 6.325 1.00 91.69 110 GLN A N 1
ATOM 903 C CA . GLN A 1 110 ? -5.109 15.874 6.817 1.00 91.69 110 GLN A CA 1
ATOM 904 C C . GLN A 1 110 ? -3.597 15.796 6.558 1.00 91.69 110 GLN A C 1
ATOM 906 O O . GLN A 1 110 ? -2.973 16.797 6.209 1.00 91.69 110 GLN A O 1
ATOM 911 N N . ALA A 1 111 ? -2.998 14.611 6.687 1.00 78.06 111 ALA A N 1
ATOM 912 C CA . ALA A 1 111 ? -1.551 14.414 6.737 1.00 78.06 111 ALA A CA 1
ATOM 913 C C . ALA A 1 111 ? -0.918 14.136 5.359 1.00 78.06 111 ALA A C 1
ATOM 915 O O . ALA A 1 111 ? -0.185 13.161 5.202 1.00 78.06 111 ALA A O 1
ATOM 916 N N . LYS A 1 112 ? -1.188 14.979 4.348 1.00 68.75 112 LYS A N 1
ATOM 917 C CA . LYS A 1 112 ? -0.791 14.729 2.941 1.00 68.75 112 LYS A CA 1
ATOM 918 C C . LYS A 1 112 ? 0.701 14.417 2.745 1.00 68.75 112 LYS A C 1
ATOM 920 O O . LYS A 1 112 ? 1.016 13.518 1.969 1.00 68.75 112 LYS A O 1
ATOM 925 N N . ASP A 1 113 ? 1.586 15.082 3.486 1.00 67.25 113 ASP A N 1
ATOM 926 C CA . ASP A 1 113 ? 3.043 14.913 3.360 1.00 67.25 113 ASP A CA 1
ATOM 927 C C . ASP A 1 113 ? 3.650 13.945 4.396 1.00 67.25 113 ASP A C 1
ATOM 929 O O . ASP A 1 113 ? 4.850 13.674 4.367 1.00 67.25 113 ASP A O 1
ATOM 933 N N . GLU A 1 114 ? 2.842 13.384 5.305 1.00 83.38 114 GLU A N 1
ATOM 934 C CA . GLU A 1 114 ? 3.328 12.560 6.425 1.00 83.38 114 GLU A CA 1
ATOM 935 C C . GLU A 1 114 ? 2.813 11.109 6.418 1.00 83.38 114 GLU A C 1
ATOM 937 O O . GLU A 1 114 ? 3.050 10.379 7.383 1.00 83.38 114 GLU A O 1
ATOM 942 N N . LEU A 1 115 ? 2.170 10.642 5.337 1.00 94.38 115 LEU A N 1
ATOM 943 C CA . LEU A 1 115 ? 1.609 9.282 5.222 1.00 94.38 115 LEU A CA 1
ATOM 944 C C . LEU A 1 115 ? 2.684 8.178 5.189 1.00 94.38 115 LEU A C 1
ATOM 946 O O . LEU A 1 115 ? 2.994 7.592 4.147 1.00 94.38 115 LEU A O 1
ATOM 950 N N . SER A 1 116 ? 3.250 7.893 6.357 1.00 95.25 116 SER A N 1
ATOM 951 C CA . SER A 1 116 ? 4.371 6.988 6.584 1.00 95.25 116 SER A CA 1
ATOM 952 C C . SER A 1 116 ? 4.275 6.321 7.957 1.00 95.25 116 SER A C 1
ATOM 954 O O . SER A 1 116 ? 3.532 6.767 8.832 1.00 95.25 116 SER A O 1
ATOM 956 N N . ASN A 1 117 ? 5.092 5.288 8.184 1.00 96.69 117 ASN A N 1
ATOM 957 C CA . ASN A 1 117 ? 5.197 4.664 9.505 1.00 96.69 117 ASN A CA 1
ATOM 958 C C . ASN A 1 117 ? 5.684 5.657 10.575 1.00 96.69 117 ASN A C 1
ATOM 960 O O . ASN A 1 117 ? 5.224 5.595 11.709 1.00 96.69 117 ASN A O 1
ATOM 964 N N . GLU A 1 118 ? 6.573 6.592 10.226 1.00 95.62 118 GLU A N 1
ATOM 965 C CA . GLU A 1 118 ? 7.019 7.633 11.162 1.00 95.62 118 GLU A CA 1
ATOM 966 C C . GLU A 1 118 ? 5.902 8.637 11.468 1.00 95.62 118 GLU A C 1
ATOM 968 O O . GLU A 1 118 ? 5.723 9.022 12.621 1.00 95.62 118 GLU A O 1
ATOM 973 N N . GLY A 1 119 ? 5.092 8.999 10.469 1.00 95.56 119 GLY A N 1
ATOM 974 C CA . GLY A 1 119 ? 3.886 9.802 10.679 1.00 95.56 119 GLY A CA 1
ATOM 975 C C . GLY A 1 119 ? 2.886 9.117 11.613 1.00 95.56 119 GLY A C 1
ATOM 976 O O . GLY A 1 119 ? 2.374 9.755 12.529 1.00 95.56 119 GLY A O 1
ATOM 977 N N . LEU A 1 120 ? 2.680 7.803 11.463 1.00 96.31 120 LEU A N 1
ATOM 978 C CA . LEU A 1 120 ? 1.846 7.026 12.387 1.00 96.31 120 LEU A CA 1
ATOM 979 C C . LEU A 1 120 ? 2.411 7.005 13.810 1.00 96.31 120 LEU A C 1
ATOM 981 O O . LEU A 1 120 ? 1.659 7.203 14.756 1.00 96.31 120 LEU A O 1
ATOM 985 N N . LYS A 1 121 ? 3.725 6.828 13.992 1.00 96.88 121 LYS A N 1
ATOM 986 C CA . LYS A 1 121 ? 4.352 6.886 15.326 1.00 96.88 121 LYS A CA 1
ATOM 987 C C . LYS A 1 121 ? 4.155 8.247 15.997 1.00 96.88 121 LYS A C 1
ATOM 989 O O . LYS A 1 121 ? 3.857 8.296 17.189 1.00 96.88 121 LYS A O 1
ATOM 994 N N . LYS A 1 122 ? 4.271 9.347 15.242 1.00 95.94 122 LYS A N 1
ATOM 995 C CA . LYS A 1 122 ? 3.943 10.690 15.748 1.00 95.94 122 LYS A CA 1
ATOM 996 C C . LYS A 1 122 ? 2.467 10.790 16.139 1.00 95.94 122 LYS A C 1
ATOM 998 O O . LYS A 1 122 ? 2.173 11.283 17.223 1.00 95.94 122 LYS A O 1
ATOM 1003 N N . ALA A 1 123 ? 1.561 10.289 15.297 1.00 95.38 123 ALA A N 1
ATOM 1004 C CA . ALA A 1 123 ? 0.125 10.295 15.567 1.00 95.38 123 ALA A CA 1
ATOM 1005 C C . ALA A 1 123 ? -0.231 9.495 16.835 1.00 95.38 123 ALA A C 1
ATOM 1007 O O . ALA A 1 123 ? -1.007 9.972 17.655 1.00 95.38 123 ALA A O 1
ATOM 1008 N N . ILE A 1 124 ? 0.411 8.342 17.064 1.00 97.50 124 ILE A N 1
ATOM 1009 C CA . ILE A 1 124 ? 0.286 7.544 18.299 1.00 97.50 124 ILE A CA 1
ATOM 1010 C C . ILE A 1 124 ? 0.723 8.355 19.527 1.00 97.50 124 ILE A C 1
ATOM 1012 O O . ILE A 1 124 ? 0.017 8.382 20.535 1.00 97.50 124 ILE A O 1
ATOM 1016 N N . ALA A 1 125 ? 1.870 9.038 19.446 1.00 97.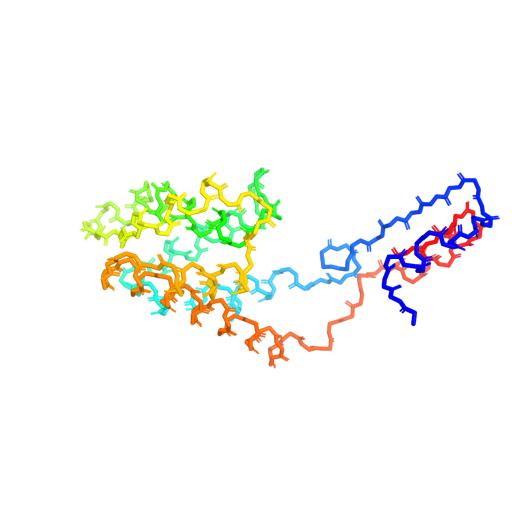19 125 ALA A N 1
ATOM 1017 C CA . ALA A 1 125 ? 2.388 9.859 20.543 1.00 97.19 125 ALA A CA 1
ATOM 1018 C C . ALA A 1 125 ? 1.509 11.087 20.846 1.00 97.19 125 ALA A C 1
ATOM 1020 O O . ALA A 1 125 ? 1.506 11.579 21.972 1.00 97.19 125 ALA A O 1
ATOM 1021 N N . GLN A 1 126 ? 0.771 11.578 19.848 1.00 95.69 126 GLN A N 1
ATOM 1022 C CA . GLN A 1 126 ? -0.115 12.742 19.943 1.00 95.69 126 GLN A CA 1
ATOM 1023 C C . GLN A 1 126 ? -1.593 12.375 20.151 1.00 95.69 126 GLN A C 1
ATOM 1025 O O . GLN A 1 126 ? -2.432 13.275 20.237 1.00 95.69 126 GLN A O 1
ATOM 1030 N N . ALA A 1 127 ? -1.919 11.081 20.229 1.00 96.50 127 ALA A N 1
ATOM 1031 C CA . ALA A 1 127 ? -3.287 10.605 20.375 1.00 96.50 127 ALA A CA 1
ATOM 1032 C C . ALA A 1 127 ? -3.931 11.155 21.657 1.00 96.50 127 ALA A C 1
ATOM 1034 O O . ALA A 1 127 ? -3.356 11.091 22.747 1.00 96.50 127 ALA A O 1
ATOM 1035 N N . LYS A 1 128 ? -5.147 11.686 21.519 1.00 96.69 128 LYS A N 1
ATOM 1036 C CA . LYS A 1 128 ? -5.916 12.329 22.594 1.00 96.69 128 LYS A CA 1
ATOM 1037 C C . LYS A 1 128 ? -6.768 11.336 23.372 1.00 96.69 128 LYS A C 1
ATOM 1039 O O . LYS A 1 128 ? -7.155 11.616 24.503 1.00 96.69 128 LYS A O 1
ATOM 1044 N N . THR A 1 129 ? -7.088 10.204 22.752 1.00 97.94 129 THR A N 1
ATOM 1045 C CA . THR A 1 129 ? -7.925 9.145 23.322 1.00 97.94 129 THR A CA 1
ATOM 1046 C C . THR A 1 129 ? -7.274 7.784 23.117 1.00 97.94 129 THR A C 1
ATOM 1048 O O . THR A 1 129 ? -6.402 7.614 22.261 1.00 97.94 129 THR A O 1
ATOM 1051 N N . GLU A 1 130 ? -7.690 6.808 23.918 1.00 97.75 130 GLU A N 1
ATOM 1052 C CA . GLU A 1 130 ? -7.189 5.439 23.807 1.00 97.75 130 GLU A CA 1
ATOM 1053 C C . GLU A 1 130 ? -7.716 4.755 22.536 1.00 97.75 130 GLU A C 1
ATOM 1055 O O . GLU A 1 130 ? -7.012 3.962 21.917 1.00 97.75 130 GLU A O 1
ATOM 1060 N N . GLU A 1 131 ? -8.931 5.092 22.108 1.00 97.50 131 GLU A N 1
ATOM 1061 C CA . GLU A 1 131 ? -9.523 4.633 20.853 1.00 97.50 131 GLU A CA 1
ATOM 1062 C C . GLU A 1 131 ? -8.709 5.110 19.643 1.00 97.50 131 GLU A C 1
ATOM 1064 O O . GLU A 1 131 ? -8.312 4.300 18.805 1.00 97.50 131 GLU A O 1
ATOM 1069 N N . GLU A 1 132 ? -8.387 6.405 19.592 1.00 97.56 132 GLU A N 1
ATOM 1070 C CA . GLU A 1 132 ? -7.537 6.994 18.551 1.00 97.56 132 GLU A CA 1
ATOM 1071 C C . GLU A 1 132 ? -6.151 6.339 18.511 1.00 97.56 132 GLU A C 1
ATOM 1073 O O . GLU A 1 132 ? -5.665 5.963 17.441 1.00 97.56 132 GLU A O 1
ATOM 1078 N N . ARG A 1 133 ? -5.533 6.136 19.683 1.00 98.25 133 ARG A N 1
ATOM 1079 C CA . ARG A 1 133 ? -4.242 5.447 19.793 1.00 98.25 133 ARG A CA 1
ATOM 1080 C C . ARG A 1 133 ? -4.310 4.040 19.198 1.00 98.25 133 ARG A C 1
ATOM 1082 O O . ARG A 1 133 ? -3.467 3.692 18.373 1.00 98.25 133 ARG A O 1
ATOM 1089 N N . LYS A 1 134 ? -5.327 3.258 19.570 1.00 98.56 134 LYS A N 1
ATOM 1090 C CA . LYS A 1 134 ? -5.514 1.878 19.095 1.00 98.56 134 LYS A CA 1
ATOM 1091 C C . LYS A 1 134 ? -5.702 1.794 17.586 1.00 98.56 134 LYS A C 1
ATOM 1093 O O . LYS A 1 134 ? -5.176 0.872 16.965 1.00 98.56 134 LYS A O 1
ATOM 1098 N N . GLU A 1 135 ? -6.422 2.738 16.978 1.00 98.44 135 GLU A N 1
ATOM 1099 C CA . GLU A 1 135 ? -6.554 2.792 15.518 1.00 98.44 135 GLU A CA 1
ATOM 1100 C C . GLU A 1 135 ? -5.195 2.986 14.835 1.00 98.44 135 GLU A C 1
ATOM 1102 O O . GLU A 1 135 ? -4.863 2.257 13.896 1.00 98.44 135 GLU A O 1
ATOM 1107 N N . PHE A 1 136 ? -4.381 3.929 15.317 1.00 98.44 136 PHE A N 1
ATOM 1108 C CA . PHE A 1 136 ? -3.060 4.175 14.742 1.00 98.44 136 PHE A CA 1
ATOM 1109 C C . PHE A 1 136 ? -2.089 3.012 14.972 1.00 98.44 136 PHE A C 1
ATOM 1111 O O . PHE A 1 136 ? -1.363 2.639 14.049 1.00 98.44 136 PHE A O 1
ATOM 1118 N N . GLU A 1 137 ? -2.097 2.403 16.159 1.00 98.69 137 GLU A N 1
ATOM 1119 C CA . GLU A 1 137 ? -1.290 1.218 16.473 1.00 98.69 137 GLU A CA 1
ATOM 1120 C C . GLU A 1 137 ? -1.656 0.030 15.576 1.00 98.69 137 GLU A C 1
ATOM 1122 O O . GLU A 1 137 ? -0.766 -0.630 15.032 1.00 98.69 137 GLU A O 1
ATOM 1127 N N . LEU A 1 138 ? -2.953 -0.204 15.346 1.00 98.81 138 LEU A N 1
ATOM 1128 C CA . LEU A 1 138 ? -3.432 -1.255 14.451 1.00 98.81 138 LEU A CA 1
ATOM 1129 C C . LEU A 1 138 ? -2.899 -1.067 13.024 1.00 98.81 138 LEU A C 1
ATOM 1131 O O . LEU A 1 138 ? -2.390 -2.012 12.412 1.00 98.81 138 LEU A O 1
ATOM 1135 N N . VAL A 1 139 ? -2.997 0.154 12.488 1.00 98.56 139 VAL A N 1
ATOM 1136 C CA . VAL A 1 139 ? -2.538 0.456 11.125 1.00 98.56 139 VAL A CA 1
ATOM 1137 C C . VAL A 1 139 ? -1.013 0.420 11.027 1.00 98.56 139 VAL A C 1
ATOM 1139 O O . VAL A 1 139 ? -0.483 -0.081 10.031 1.00 98.56 139 VAL A O 1
ATOM 1142 N N . LEU A 1 140 ? -0.289 0.908 12.039 1.00 98.62 140 LEU A N 1
ATOM 1143 C CA . LEU A 1 140 ? 1.171 0.827 12.075 1.00 98.62 140 LEU A CA 1
ATOM 1144 C C . LEU A 1 140 ? 1.622 -0.633 12.049 1.00 98.62 140 LEU A C 1
ATOM 1146 O O . LEU A 1 140 ? 2.442 -1.001 11.207 1.00 98.62 140 LEU A O 1
ATOM 1150 N N . ALA A 1 141 ? 1.026 -1.474 12.893 1.00 98.81 141 ALA A N 1
ATOM 1151 C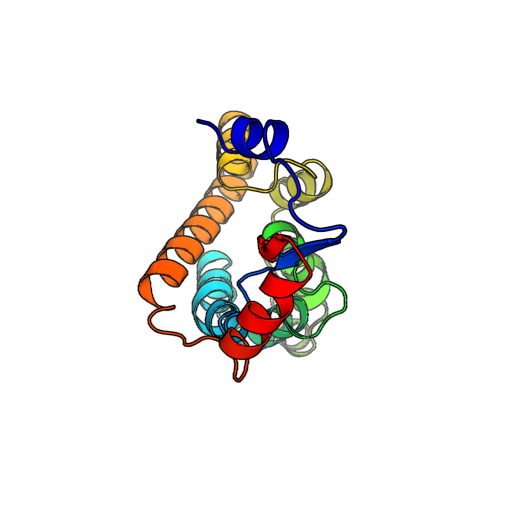 CA . ALA A 1 141 ? 1.352 -2.889 12.957 1.00 98.81 141 ALA A CA 1
ATOM 1152 C C . ALA A 1 141 ? 1.049 -3.611 11.629 1.00 98.81 141 ALA A C 1
ATOM 1154 O O . ALA A 1 141 ? 1.854 -4.431 11.179 1.00 98.81 141 ALA A O 1
ATOM 1155 N N . TRP A 1 142 ? -0.052 -3.267 10.947 1.00 98.75 142 TRP A N 1
ATOM 1156 C CA . TRP A 1 142 ? -0.323 -3.737 9.582 1.00 98.75 142 TRP A CA 1
ATOM 1157 C C . TRP A 1 142 ? 0.769 -3.294 8.598 1.00 98.75 142 TRP A C 1
ATOM 1159 O O . TRP A 1 142 ? 1.307 -4.113 7.849 1.00 98.75 142 TRP A O 1
ATOM 1169 N N . SER A 1 143 ? 1.127 -2.008 8.598 1.00 98.44 143 SER A N 1
ATOM 1170 C CA . SER A 1 143 ? 2.100 -1.448 7.653 1.00 98.44 143 SER A CA 1
ATOM 1171 C C . SER A 1 143 ? 3.501 -2.040 7.845 1.00 98.44 143 SER A C 1
ATOM 1173 O O . SER A 1 143 ? 4.184 -2.372 6.872 1.00 98.44 143 SER A O 1
ATOM 1175 N N . GLU A 1 144 ? 3.932 -2.224 9.093 1.00 98.62 144 GLU A N 1
ATOM 1176 C CA . GLU A 1 144 ? 5.194 -2.887 9.431 1.00 98.62 144 GLU A CA 1
ATOM 1177 C C . GLU A 1 144 ? 5.183 -4.363 9.036 1.00 98.62 144 GLU A C 1
ATOM 1179 O O . GLU A 1 144 ? 6.158 -4.851 8.457 1.00 98.62 144 GLU A O 1
ATOM 1184 N N . ARG A 1 145 ? 4.062 -5.062 9.247 1.00 98.69 145 ARG A N 1
ATOM 1185 C CA . ARG A 1 145 ? 3.917 -6.451 8.808 1.00 98.69 145 ARG A CA 1
ATOM 1186 C C . ARG A 1 145 ? 4.013 -6.590 7.293 1.00 98.69 145 ARG A C 1
ATOM 1188 O O . ARG A 1 145 ? 4.660 -7.518 6.812 1.00 98.69 145 ARG A O 1
ATOM 1195 N N . VAL A 1 146 ? 3.417 -5.669 6.540 1.00 98.44 146 VAL A N 1
ATOM 1196 C CA . VAL A 1 146 ? 3.556 -5.630 5.080 1.00 98.44 146 VAL A CA 1
ATOM 1197 C C . VAL A 1 146 ? 5.015 -5.419 4.677 1.00 98.44 146 VAL A C 1
ATOM 1199 O O . VAL A 1 146 ? 5.500 -6.125 3.797 1.00 98.44 146 VAL A O 1
ATOM 1202 N N . ASN A 1 147 ? 5.739 -4.502 5.327 1.00 98.38 147 ASN A N 1
ATOM 1203 C CA . ASN A 1 147 ? 7.159 -4.278 5.033 1.00 98.38 147 ASN A CA 1
ATOM 1204 C C . ASN A 1 147 ? 7.997 -5.539 5.290 1.00 98.38 147 ASN A C 1
ATOM 1206 O O . ASN A 1 147 ? 8.830 -5.905 4.461 1.00 98.38 147 ASN A O 1
ATOM 1210 N N . TRP A 1 148 ? 7.744 -6.224 6.408 1.00 98.50 148 TRP A N 1
ATOM 1211 C CA . TRP A 1 148 ? 8.356 -7.517 6.701 1.00 98.50 148 TRP A CA 1
ATOM 1212 C C . TRP A 1 148 ? 8.030 -8.555 5.616 1.00 98.50 148 TRP A C 1
ATOM 1214 O O . TRP A 1 148 ? 8.935 -9.194 5.090 1.00 98.50 148 TRP A O 1
ATOM 1224 N N . ALA A 1 149 ? 6.764 -8.675 5.210 1.00 98.44 149 ALA A N 1
ATOM 1225 C CA . ALA A 1 149 ? 6.341 -9.647 4.204 1.00 98.44 149 ALA A CA 1
ATOM 1226 C C . ALA A 1 149 ? 6.980 -9.386 2.835 1.00 98.44 149 ALA A C 1
ATOM 1228 O O . ALA A 1 149 ? 7.449 -10.320 2.196 1.00 98.44 149 ALA A O 1
ATOM 1229 N N . ILE A 1 150 ? 7.073 -8.119 2.416 1.00 97.75 150 ILE A N 1
ATOM 1230 C CA . ILE A 1 150 ? 7.766 -7.741 1.178 1.00 97.75 150 ILE A CA 1
ATOM 1231 C C . ILE A 1 150 ? 9.225 -8.194 1.233 1.00 97.75 150 ILE A C 1
ATOM 1233 O O . ILE A 1 150 ? 9.698 -8.816 0.285 1.00 97.75 150 ILE A O 1
ATOM 1237 N N . LYS A 1 151 ? 9.919 -7.921 2.346 1.00 97.44 151 LYS A N 1
ATOM 1238 C CA . LYS A 1 151 ? 11.314 -8.334 2.537 1.00 97.44 151 LYS A CA 1
ATOM 1239 C C . LYS A 1 151 ? 11.473 -9.852 2.464 1.00 97.44 151 LYS A C 1
ATOM 1241 O O . LYS A 1 151 ? 12.466 -10.326 1.919 1.00 97.44 151 LYS A O 1
ATOM 1246 N N . GLU A 1 152 ? 10.523 -10.607 3.011 1.00 98.00 152 GLU A N 1
ATOM 1247 C CA . GLU A 1 152 ? 10.634 -12.062 3.088 1.00 98.00 152 GLU A CA 1
ATOM 1248 C C . GLU A 1 152 ? 10.182 -12.808 1.831 1.00 98.00 152 GLU A C 1
ATOM 1250 O O . GLU A 1 152 ? 10.788 -13.827 1.494 1.00 98.00 152 GLU A O 1
ATOM 1255 N N . ILE A 1 153 ? 9.168 -12.302 1.130 1.00 97.38 153 ILE A N 1
ATOM 1256 C CA . ILE A 1 153 ? 8.503 -12.995 0.019 1.00 97.38 153 ILE A CA 1
ATOM 1257 C C . ILE A 1 153 ? 9.043 -12.536 -1.339 1.00 97.38 153 ILE A C 1
ATOM 1259 O O . ILE A 1 153 ? 9.246 -13.352 -2.235 1.00 97.38 153 ILE A O 1
ATOM 1263 N N . VAL A 1 154 ? 9.283 -11.235 -1.519 1.00 96.12 154 VAL A N 1
ATOM 1264 C CA . VAL A 1 154 ? 9.589 -10.654 -2.835 1.00 96.12 154 VAL A CA 1
ATOM 1265 C C . VAL A 1 154 ? 11.097 -10.701 -3.079 1.00 96.12 154 VAL A C 1
ATOM 1267 O O . VAL A 1 154 ? 11.813 -9.727 -2.852 1.00 96.12 154 VAL A O 1
ATOM 1270 N N . LYS A 1 155 ? 11.593 -11.865 -3.514 1.00 95.12 155 LYS A N 1
ATOM 1271 C CA . LYS A 1 155 ? 13.023 -12.142 -3.732 1.00 95.12 155 LYS A CA 1
ATOM 1272 C C . LYS A 1 155 ? 13.268 -12.683 -5.142 1.00 95.12 155 LYS A C 1
ATOM 1274 O O . LYS A 1 155 ? 12.466 -13.450 -5.661 1.00 95.12 155 LYS A O 1
ATOM 1279 N N . GLY A 1 156 ? 14.401 -12.308 -5.739 1.00 93.81 156 GLY A N 1
ATOM 1280 C CA . GLY A 1 156 ? 14.887 -12.907 -6.991 1.00 93.81 156 GLY A CA 1
ATOM 1281 C C . GLY A 1 156 ? 14.064 -12.589 -8.244 1.00 93.81 156 GLY A C 1
ATOM 1282 O O . GLY A 1 156 ? 14.115 -13.357 -9.199 1.00 93.81 156 GLY A O 1
ATOM 1283 N N . ILE A 1 157 ? 13.306 -11.488 -8.255 1.00 93.38 157 ILE A N 1
ATOM 1284 C CA . ILE A 1 157 ? 12.502 -11.096 -9.420 1.00 93.38 157 ILE A CA 1
ATOM 1285 C C . ILE A 1 157 ? 13.410 -10.423 -10.455 1.00 93.38 157 ILE A C 1
ATOM 1287 O O . ILE A 1 157 ? 14.039 -9.413 -10.125 1.00 93.38 157 ILE A O 1
ATOM 1291 N N . PRO A 1 158 ? 13.513 -10.965 -11.684 1.00 93.88 158 PRO A N 1
ATOM 1292 C CA . PRO A 1 158 ? 14.312 -10.347 -12.729 1.00 93.88 158 PRO A CA 1
ATOM 1293 C C . PRO A 1 158 ? 13.658 -9.041 -13.205 1.00 93.88 158 PRO A C 1
ATOM 1295 O O . PRO A 1 158 ? 12.453 -8.840 -13.020 1.00 93.88 158 PRO A O 1
ATOM 1298 N N . PRO A 1 159 ? 14.429 -8.140 -13.835 1.00 95.12 159 PRO A N 1
ATOM 1299 C CA . PRO A 1 159 ? 13.831 -7.013 -14.531 1.00 95.12 159 PRO A CA 1
ATOM 1300 C C . PRO A 1 159 ? 12.950 -7.500 -15.691 1.00 95.12 159 PRO A C 1
ATOM 1302 O O . PRO A 1 159 ? 13.114 -8.622 -16.183 1.00 95.12 159 PRO A O 1
ATOM 1305 N N . PHE A 1 160 ? 12.036 -6.649 -16.156 1.00 95.56 160 PHE A N 1
ATOM 1306 C CA . PHE A 1 160 ? 11.279 -6.916 -17.374 1.00 95.56 160 PHE A CA 1
ATOM 1307 C C . PHE A 1 160 ? 12.219 -7.136 -18.574 1.00 95.56 160 PHE A C 1
ATOM 1309 O O . PHE A 1 160 ? 13.332 -6.591 -18.605 1.00 95.56 160 PHE A O 1
ATOM 1316 N N . PRO A 1 161 ? 11.777 -7.909 -19.585 1.00 96.38 161 PRO A N 1
ATOM 1317 C CA . PRO A 1 161 ? 12.518 -8.050 -20.831 1.00 96.38 161 PRO A CA 1
ATOM 1318 C C . PRO A 1 161 ? 12.912 -6.687 -21.409 1.00 96.38 161 PRO A C 1
ATOM 1320 O O . PRO A 1 161 ? 12.123 -5.743 -21.379 1.00 96.38 161 PRO A O 1
ATOM 1323 N N . TYR A 1 162 ? 14.128 -6.601 -21.947 1.00 95.81 162 TYR A N 1
ATOM 1324 C CA . TYR A 1 162 ? 14.692 -5.411 -22.594 1.00 95.81 162 TYR A CA 1
ATOM 1325 C C . TYR A 1 162 ? 15.004 -4.211 -21.694 1.00 95.81 162 TYR A C 1
ATOM 1327 O O . TYR A 1 162 ? 15.457 -3.183 -22.202 1.00 95.81 162 TYR A O 1
ATOM 1335 N N . VAL A 1 163 ? 14.798 -4.291 -20.375 1.00 95.69 163 VAL A N 1
ATOM 1336 C CA . VAL A 1 163 ? 15.114 -3.163 -19.483 1.00 95.69 163 VAL A CA 1
ATOM 1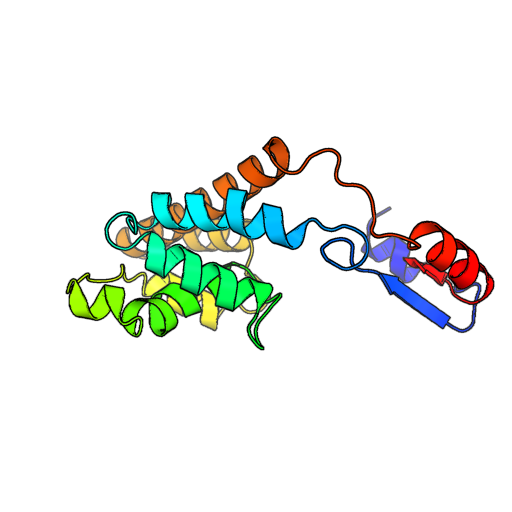337 C C . VAL A 1 163 ? 16.605 -2.839 -19.509 1.00 95.69 163 VAL A C 1
ATOM 1339 O O . VAL A 1 163 ? 16.964 -1.673 -19.631 1.00 95.69 163 VAL A O 1
ATOM 1342 N N . ARG A 1 164 ? 17.482 -3.848 -19.462 1.00 94.25 164 ARG A N 1
ATOM 1343 C CA . ARG A 1 164 ? 18.938 -3.635 -19.513 1.00 94.25 164 ARG A CA 1
ATOM 1344 C C . ARG A 1 164 ? 19.344 -2.929 -20.806 1.00 94.25 164 ARG A C 1
ATOM 1346 O O . ARG A 1 164 ? 19.991 -1.890 -20.764 1.00 94.25 164 ARG A O 1
ATOM 1353 N N . GLU A 1 165 ? 18.905 -3.463 -21.935 1.00 96.44 165 GLU A N 1
ATOM 1354 C CA . GLU A 1 165 ? 19.206 -2.966 -23.274 1.00 96.44 165 GLU A CA 1
ATOM 1355 C C . GLU A 1 165 ? 18.653 -1.550 -23.483 1.00 96.44 165 GLU A C 1
ATOM 1357 O O . GLU A 1 165 ? 19.261 -0.724 -24.164 1.00 96.44 165 GLU A O 1
ATOM 1362 N N . THR A 1 166 ? 17.498 -1.253 -22.885 1.00 95.56 166 THR A N 1
ATOM 1363 C CA . THR A 1 166 ? 16.903 0.086 -22.911 1.00 95.56 166 THR A CA 1
ATOM 1364 C C . THR A 1 166 ? 17.724 1.064 -22.080 1.00 95.56 166 THR A C 1
ATOM 1366 O O . THR A 1 166 ? 18.025 2.149 -22.567 1.00 95.56 166 THR A O 1
ATOM 1369 N N . LEU A 1 167 ? 18.136 0.682 -20.867 1.00 95.19 167 LEU A N 1
ATOM 1370 C CA . LEU A 1 167 ? 18.969 1.516 -19.996 1.00 95.19 167 LEU A CA 1
ATOM 1371 C C . LEU A 1 167 ? 20.328 1.832 -20.633 1.00 95.19 167 LEU A C 1
ATOM 1373 O O . LEU A 1 167 ? 20.765 2.978 -20.585 1.00 95.19 167 LEU A O 1
ATOM 1377 N N . GLU A 1 168 ? 20.966 0.851 -21.276 1.00 95.31 168 GLU A N 1
ATOM 1378 C CA . GLU A 1 168 ? 22.237 1.040 -21.990 1.00 95.31 168 GLU A CA 1
ATOM 1379 C C . GLU A 1 168 ? 22.099 2.077 -23.113 1.00 95.31 168 GLU A C 1
ATOM 1381 O O . GLU A 1 168 ? 22.894 3.012 -23.196 1.00 95.31 168 GLU A O 1
ATOM 1386 N N . LYS A 1 169 ? 21.040 1.984 -23.924 1.00 96.00 169 LYS A N 1
ATOM 1387 C CA . LYS A 1 169 ? 20.755 2.972 -24.978 1.00 96.00 169 LYS A CA 1
ATOM 1388 C C . LYS A 1 169 ? 20.423 4.347 -24.405 1.00 96.00 169 LYS A C 1
ATOM 1390 O O . LYS A 1 169 ? 20.884 5.356 -24.929 1.00 96.00 169 LYS A O 1
ATOM 1395 N N . LEU A 1 170 ? 19.629 4.387 -23.337 1.00 95.69 170 LEU A N 1
ATOM 1396 C CA . LEU A 1 170 ? 19.189 5.625 -22.702 1.00 95.69 170 LEU A CA 1
ATOM 1397 C C . LEU A 1 170 ? 20.370 6.382 -22.083 1.00 95.69 170 LEU A C 1
ATOM 1399 O O . LEU A 1 170 ? 20.470 7.595 -22.236 1.00 95.69 170 LEU A O 1
ATOM 1403 N N . SER A 1 171 ? 21.302 5.658 -21.458 1.00 94.81 171 SER A N 1
ATOM 1404 C CA . SER A 1 171 ? 22.485 6.241 -20.812 1.00 94.81 171 SER A CA 1
ATOM 1405 C C . SER A 1 171 ? 23.446 6.961 -21.764 1.00 94.81 171 SER A C 1
ATOM 1407 O O . SER A 1 171 ? 24.299 7.714 -21.303 1.00 94.81 171 SER A O 1
ATOM 1409 N N . ALA A 1 172 ? 23.313 6.746 -23.077 1.00 95.38 172 ALA A N 1
ATOM 1410 C CA . ALA A 1 172 ? 24.099 7.438 -24.094 1.00 95.38 172 ALA A CA 1
ATOM 1411 C C . ALA A 1 172 ? 23.548 8.832 -24.448 1.00 95.38 172 ALA A C 1
ATOM 1413 O O . ALA A 1 172 ? 24.221 9.594 -25.139 1.00 95.38 172 ALA A O 1
ATOM 1414 N N . VAL A 1 173 ? 22.313 9.144 -24.039 1.00 96.38 173 VAL A N 1
ATOM 1415 C CA . VAL A 1 173 ? 21.602 10.378 -24.420 1.00 96.38 173 VAL A CA 1
ATOM 1416 C C . VAL A 1 173 ? 20.950 11.097 -23.238 1.00 96.38 173 VAL A C 1
ATOM 1418 O O . VAL A 1 173 ? 20.453 12.209 -23.406 1.00 96.38 173 VAL A O 1
ATOM 1421 N N . ALA A 1 174 ? 20.938 10.485 -22.053 1.00 96.88 174 ALA A N 1
ATOM 1422 C CA . ALA A 1 174 ? 20.360 11.043 -20.842 1.00 96.88 174 ALA A CA 1
ATOM 1423 C C . ALA A 1 174 ? 21.144 10.623 -19.596 1.00 96.88 174 ALA A C 1
ATOM 1425 O O . ALA A 1 174 ? 21.688 9.519 -19.514 1.00 96.88 174 ALA A O 1
ATOM 1426 N N . ASP A 1 175 ? 21.133 11.482 -18.582 1.00 94.94 175 ASP A N 1
ATOM 1427 C CA . ASP A 1 175 ? 21.431 11.057 -17.223 1.00 94.94 175 ASP A CA 1
ATOM 1428 C C . ASP A 1 175 ? 20.270 10.201 -16.703 1.00 94.94 175 ASP A C 1
ATOM 1430 O O . ASP A 1 175 ? 19.108 10.592 -16.810 1.00 94.94 175 ASP A O 1
ATOM 1434 N N . VAL A 1 176 ? 20.571 9.022 -16.158 1.00 93.06 176 VAL A N 1
ATOM 1435 C CA . VAL A 1 176 ? 19.559 8.052 -15.712 1.00 93.06 176 VAL A CA 1
ATOM 1436 C C . VAL A 1 176 ? 19.690 7.826 -14.210 1.00 93.06 176 VAL A C 1
ATOM 1438 O O . VAL A 1 176 ? 20.795 7.559 -13.726 1.00 93.06 176 VAL A O 1
ATOM 1441 N N . VAL A 1 177 ? 18.572 7.942 -13.486 1.00 87.25 177 VAL A N 1
ATOM 1442 C CA . VAL A 1 177 ? 18.484 7.807 -12.018 1.00 87.25 177 VAL A CA 1
ATOM 1443 C C . VAL A 1 177 ? 17.433 6.784 -11.626 1.00 87.25 177 VAL A C 1
ATOM 1445 O O . VAL A 1 177 ? 16.313 6.860 -12.178 1.00 87.25 177 VAL A O 1
#

Sequence (177 aa):
MGRKEKLENFRPKHDFLVCIDSDGCVFDTMGIKQRECFTPWMIAYFGLQPVAQAARECKEFADLFSKTRGANRHITLKRILTELLPSHPLVRRRGFRVPQLPHYFAWVEQAKDELSNEGLKKAIAQAKTEEERKEFELVLAWSERVNWAIKEIVKGIPPFPYVRETLEKLSAVADVV